Protein AF-A0A9E0KHI3-F1 (afdb_monomer)

pLDDT: mean 77.7, std 16.79, range [37.97, 94.88]

Structure (mmCIF, N/CA/C/O backbone):
data_AF-A0A9E0KHI3-F1
#
_entry.id   AF-A0A9E0KHI3-F1
#
loop_
_atom_site.group_PDB
_atom_site.id
_atom_site.type_symbol
_atom_site.label_atom_id
_atom_site.label_alt_id
_atom_site.label_comp_id
_atom_site.label_asym_id
_atom_site.label_entity_id
_atom_site.label_seq_id
_atom_site.pdbx_PDB_ins_code
_atom_site.Cartn_x
_atom_site.Cartn_y
_atom_site.Cartn_z
_atom_site.occupancy
_atom_site.B_iso_or_equiv
_atom_site.auth_seq_id
_atom_site.auth_comp_id
_atom_site.auth_asym_id
_atom_site.auth_atom_id
_atom_site.pdbx_PDB_model_num
ATOM 1 N N . MET A 1 1 ? -36.371 55.515 11.032 1.00 39.97 1 MET A N 1
ATOM 2 C CA . MET A 1 1 ? -36.340 54.734 9.764 1.00 39.97 1 MET A CA 1
ATOM 3 C C . MET A 1 1 ? -35.135 55.250 8.977 1.00 39.97 1 MET A C 1
ATOM 5 O O . MET A 1 1 ? -35.089 56.453 8.815 1.00 39.97 1 MET A O 1
ATOM 9 N N . LYS A 1 2 ? -34.086 54.536 8.545 1.00 38.47 2 LYS A N 1
ATOM 10 C CA . LYS A 1 2 ? -33.794 53.141 8.140 1.00 38.47 2 LYS A CA 1
ATOM 11 C C . LYS A 1 2 ? -32.283 52.899 8.471 1.00 38.47 2 LYS A C 1
ATOM 13 O O . LYS A 1 2 ? -31.505 53.810 8.241 1.00 38.47 2 LYS A O 1
ATOM 18 N N . LYS A 1 3 ? -31.810 51.859 9.189 1.00 40.34 3 LYS A N 1
ATOM 19 C CA . LYS A 1 3 ? -31.395 50.503 8.719 1.00 40.34 3 LYS A CA 1
ATOM 20 C C . LYS A 1 3 ? -30.870 50.528 7.264 1.00 40.34 3 LYS A C 1
ATOM 22 O O . LYS A 1 3 ? -31.656 50.836 6.384 1.00 40.34 3 LYS A O 1
ATOM 27 N N . LYS A 1 4 ? -29.612 50.233 6.914 1.00 42.28 4 LYS A N 1
ATOM 28 C CA . LYS A 1 4 ? -28.840 48.978 7.064 1.00 42.28 4 LYS A CA 1
ATOM 29 C C . LYS A 1 4 ? -27.468 49.218 6.384 1.00 42.28 4 LYS A C 1
ATOM 31 O O . LYS A 1 4 ? -27.434 49.881 5.358 1.00 42.28 4 LYS A O 1
ATOM 36 N N . MET A 1 5 ? -26.345 48.884 7.018 1.00 38.69 5 MET A N 1
ATOM 37 C CA . MET A 1 5 ? -25.680 47.568 7.004 1.00 38.69 5 MET A CA 1
ATOM 38 C C . MET A 1 5 ? -24.722 47.415 5.810 1.00 38.69 5 MET A C 1
ATOM 40 O O . MET A 1 5 ? -25.133 47.118 4.693 1.00 38.69 5 MET A O 1
ATOM 44 N N . SER A 1 6 ? -23.438 47.613 6.101 1.00 46.66 6 SER A N 1
ATOM 45 C CA . SER A 1 6 ? -22.297 47.210 5.286 1.00 46.66 6 SER A CA 1
ATOM 46 C C . SER A 1 6 ? -22.332 45.699 5.064 1.00 46.66 6 SER A C 1
ATOM 48 O O . SER A 1 6 ? -22.429 44.944 6.031 1.00 46.66 6 SER A O 1
ATOM 50 N N . ILE A 1 7 ? -22.227 45.251 3.815 1.00 50.62 7 ILE A N 1
ATOM 51 C CA . ILE A 1 7 ? -21.891 43.860 3.503 1.00 50.62 7 ILE A CA 1
ATOM 52 C C . ILE A 1 7 ? -20.711 43.896 2.541 1.00 50.62 7 ILE A C 1
ATOM 54 O O . ILE A 1 7 ? -20.849 44.113 1.340 1.00 50.62 7 ILE A O 1
ATOM 58 N N . LEU A 1 8 ? -19.538 43.713 3.138 1.00 44.12 8 LEU A N 1
ATOM 59 C CA . LEU A 1 8 ? -18.313 43.298 2.484 1.00 44.12 8 LEU A CA 1
ATOM 60 C C . LEU A 1 8 ? -18.556 41.868 1.981 1.00 44.12 8 LEU A C 1
ATOM 62 O O . LEU A 1 8 ? -18.500 40.919 2.761 1.00 44.12 8 LEU A O 1
ATOM 66 N N . ILE A 1 9 ? -18.891 41.700 0.702 1.00 48.62 9 ILE A N 1
ATOM 67 C CA . ILE A 1 9 ? -18.899 40.370 0.090 1.00 48.62 9 ILE A CA 1
ATOM 68 C C . ILE A 1 9 ? -17.443 40.048 -0.225 1.00 48.62 9 ILE A C 1
ATOM 70 O O . ILE A 1 9 ? -16.915 40.399 -1.278 1.00 48.62 9 ILE A O 1
ATOM 74 N N . VAL A 1 10 ? -16.786 39.403 0.739 1.00 40.00 10 VAL A N 1
ATOM 75 C CA . VAL A 1 10 ? -15.613 38.573 0.478 1.00 40.00 10 VAL A CA 1
ATOM 76 C C . VAL A 1 10 ? -16.099 37.494 -0.481 1.00 40.00 10 VAL A C 1
ATOM 78 O O . VAL A 1 10 ? -16.744 36.529 -0.077 1.00 40.00 10 VAL A O 1
ATOM 81 N N . SER A 1 11 ? -15.869 37.712 -1.774 1.00 41.69 11 SER A N 1
ATOM 82 C CA . SER A 1 11 ? -15.996 36.669 -2.780 1.00 41.69 11 SER A CA 1
ATOM 83 C C . SER A 1 11 ? -14.948 35.624 -2.432 1.00 41.69 11 SER A C 1
ATOM 85 O O . SER A 1 11 ? -13.775 35.764 -2.775 1.00 41.69 11 SER A O 1
ATOM 87 N N . LEU A 1 12 ? -15.377 34.623 -1.666 1.00 39.28 12 LEU A N 1
ATOM 88 C CA . LEU A 1 12 ? -14.646 33.402 -1.408 1.00 39.28 12 LEU A CA 1
ATOM 89 C C . LEU A 1 12 ? -14.347 32.806 -2.785 1.00 39.28 12 LEU A C 1
ATOM 91 O O . LEU A 1 12 ? -15.226 32.243 -3.435 1.00 39.28 12 LEU A O 1
ATOM 95 N N . MET A 1 13 ? -13.127 33.034 -3.268 1.00 37.97 13 MET A N 1
ATOM 96 C CA . MET A 1 13 ? -12.552 32.302 -4.382 1.00 37.97 13 MET A CA 1
ATOM 97 C C . MET A 1 13 ? -12.633 30.835 -3.981 1.00 37.97 13 MET A C 1
ATOM 99 O O . MET A 1 13 ? -11.821 30.350 -3.197 1.00 37.97 13 MET A O 1
ATOM 103 N N . LEU A 1 14 ? -13.673 30.157 -4.457 1.00 40.25 14 LEU A N 1
ATOM 104 C CA . LEU A 1 14 ? -13.785 28.715 -4.409 1.00 40.25 14 LEU A CA 1
ATOM 105 C C . LEU A 1 14 ? -12.701 28.208 -5.362 1.00 40.25 14 LEU A C 1
ATOM 107 O O . LEU A 1 14 ? -12.945 27.972 -6.548 1.00 40.25 14 LEU A O 1
ATOM 111 N N . THR A 1 15 ? -11.463 28.156 -4.871 1.00 43.56 15 THR A N 1
ATOM 112 C CA . THR A 1 15 ? -10.367 27.483 -5.547 1.00 43.56 15 THR A CA 1
ATOM 113 C C . THR A 1 15 ? -10.807 26.043 -5.696 1.00 43.56 15 THR A C 1
ATOM 115 O O . THR A 1 15 ? -10.757 25.263 -4.747 1.00 43.56 15 THR A O 1
ATOM 118 N N . HIS A 1 16 ? -11.284 25.712 -6.892 1.00 43.56 16 HIS A N 1
ATOM 119 C CA . HIS A 1 16 ? -11.327 24.349 -7.373 1.00 43.56 16 HIS A CA 1
ATOM 120 C C . HIS A 1 16 ? -9.867 23.921 -7.455 1.00 43.56 16 HIS A C 1
ATOM 122 O O . HIS A 1 16 ? -9.209 24.097 -8.479 1.00 43.56 16 HIS A O 1
ATOM 128 N N . VAL A 1 17 ? -9.325 23.454 -6.331 1.00 49.44 17 VAL A N 1
ATOM 129 C CA . VAL A 1 17 ? -8.113 22.654 -6.353 1.00 49.44 17 VAL A CA 1
ATOM 130 C C . VAL A 1 17 ? -8.509 21.458 -7.202 1.00 49.44 17 VAL A C 1
ATOM 132 O O . VAL A 1 17 ? -9.306 20.629 -6.775 1.00 49.44 17 VAL A O 1
ATOM 135 N N . MET A 1 18 ? -8.069 21.455 -8.459 1.00 45.69 18 MET A N 1
ATOM 136 C CA . MET A 1 18 ? -8.098 20.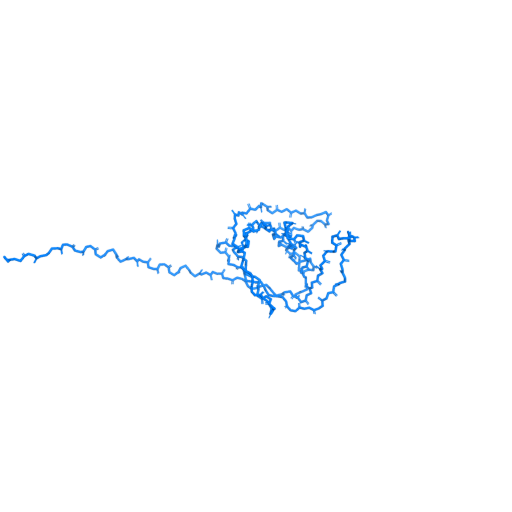271 -9.302 1.00 45.69 18 MET A CA 1
ATOM 137 C C . MET A 1 18 ? -7.371 19.188 -8.505 1.00 45.69 18 MET A C 1
ATOM 139 O O . MET A 1 18 ? -6.145 19.203 -8.420 1.00 45.69 18 MET A O 1
ATOM 143 N N . LEU A 1 19 ? -8.133 18.318 -7.841 1.00 56.16 19 LEU A N 1
ATOM 144 C CA . LEU A 1 19 ? -7.621 17.133 -7.170 1.00 56.16 19 LEU A CA 1
ATOM 145 C C . LEU A 1 19 ? -7.045 16.264 -8.285 1.00 56.16 19 LEU A C 1
ATOM 147 O O . LEU A 1 19 ? -7.776 15.651 -9.061 1.00 56.16 19 LEU A O 1
ATOM 151 N N . ALA A 1 20 ? -5.729 16.316 -8.465 1.00 69.69 20 ALA A N 1
ATOM 152 C CA . ALA A 1 20 ? -5.059 15.485 -9.445 1.00 69.69 20 ALA A CA 1
ATOM 153 C C . ALA A 1 20 ? -5.026 14.063 -8.880 1.00 69.69 20 ALA A C 1
ATOM 155 O O . ALA A 1 20 ? -4.152 13.709 -8.097 1.00 69.69 20 ALA A O 1
ATOM 156 N N . THR A 1 21 ? -6.023 13.260 -9.213 1.00 76.25 21 THR A N 1
ATOM 157 C CA . THR A 1 21 ? -6.146 11.885 -8.736 1.00 76.25 21 THR A CA 1
ATOM 158 C C . THR A 1 21 ? -5.420 10.924 -9.677 1.00 76.25 21 THR A C 1
ATOM 160 O O . THR A 1 21 ? -5.574 10.995 -10.895 1.00 76.25 21 THR A O 1
ATOM 163 N N . VAL A 1 22 ? -4.637 10.003 -9.120 1.00 80.19 22 VAL A N 1
ATOM 164 C CA . VAL A 1 22 ? -3.959 8.927 -9.849 1.00 80.19 22 VAL A CA 1
ATOM 165 C C . VAL A 1 22 ? -4.666 7.612 -9.560 1.00 80.19 22 VAL A C 1
ATOM 167 O O . VAL A 1 22 ? -4.864 7.248 -8.404 1.00 80.19 22 VAL A O 1
ATOM 170 N N . HIS A 1 23 ? -5.028 6.888 -10.613 1.00 84.06 23 HIS A N 1
ATOM 171 C CA . HIS A 1 23 ? -5.630 5.565 -10.502 1.00 84.06 23 HIS A CA 1
ATOM 172 C C . HIS A 1 23 ? -4.572 4.492 -10.754 1.00 84.06 23 HIS A C 1
ATOM 174 O O . HIS A 1 23 ? -3.865 4.530 -11.761 1.00 84.06 23 HIS A O 1
ATOM 180 N N . ILE A 1 24 ? -4.477 3.541 -9.827 1.00 83.62 24 ILE A N 1
ATOM 181 C CA . ILE A 1 24 ? -3.528 2.430 -9.831 1.00 83.62 24 ILE A CA 1
ATOM 182 C C . ILE A 1 24 ? -4.318 1.115 -9.718 1.00 83.62 24 ILE A C 1
ATOM 184 O O . ILE A 1 24 ? -4.924 0.822 -8.700 1.00 83.62 24 ILE A O 1
ATOM 188 N N . HIS A 1 25 ? -4.318 0.323 -10.775 1.00 86.25 25 HIS A N 1
ATOM 189 C CA . HIS A 1 25 ? -5.005 -0.934 -11.012 1.00 86.25 25 HIS A CA 1
ATOM 190 C C . HIS A 1 25 ? -4.033 -2.120 -10.961 1.00 86.25 25 HIS A C 1
ATOM 192 O O . HIS A 1 25 ? -3.301 -2.367 -11.909 1.00 86.25 25 HIS A O 1
ATOM 198 N N . TYR A 1 26 ? -4.065 -2.898 -9.889 1.00 87.94 26 TYR A N 1
ATOM 199 C CA . TYR A 1 26 ? -3.313 -4.145 -9.795 1.00 87.94 26 TYR A CA 1
ATOM 200 C C . TYR A 1 26 ? -4.183 -5.337 -10.195 1.00 87.94 26 TYR A C 1
ATOM 202 O O . TYR A 1 26 ? -5.358 -5.408 -9.833 1.00 87.94 26 TYR A O 1
ATOM 210 N N . LEU A 1 27 ? -3.603 -6.287 -10.920 1.00 89.00 27 LEU A N 1
ATOM 211 C CA . LEU A 1 27 ? -4.284 -7.487 -11.413 1.00 89.00 27 LEU A CA 1
ATOM 212 C C . LEU A 1 27 ? -4.102 -8.696 -10.495 1.00 89.00 27 LEU A C 1
ATOM 214 O O . LEU A 1 27 ? -4.770 -9.715 -10.677 1.00 89.00 27 LEU A O 1
ATOM 218 N N . GLN A 1 28 ? -3.184 -8.606 -9.535 1.00 90.38 28 GLN A N 1
ATOM 219 C CA . GLN A 1 28 ? -2.843 -9.705 -8.648 1.00 90.38 28 GLN A CA 1
ATOM 220 C C . GLN A 1 28 ? -2.694 -9.234 -7.209 1.00 90.38 28 GLN A C 1
ATOM 222 O O . GLN A 1 28 ? -2.264 -8.107 -6.940 1.00 90.38 28 GLN A O 1
ATOM 227 N N . LYS A 1 29 ? -3.002 -10.132 -6.272 1.00 91.62 29 LYS A N 1
ATOM 228 C CA . LYS A 1 29 ? -2.702 -9.942 -4.854 1.00 91.62 29 LYS A CA 1
ATOM 229 C C . LYS A 1 29 ? -2.211 -11.225 -4.192 1.00 91.62 29 LYS A C 1
ATOM 231 O O . LYS A 1 29 ? -2.622 -12.318 -4.573 1.00 91.62 29 LYS A O 1
ATOM 236 N N . SER A 1 30 ? -1.394 -11.078 -3.159 1.00 92.94 30 SER A N 1
ATOM 237 C CA . SER A 1 30 ? -1.026 -12.138 -2.220 1.00 92.94 30 SER A CA 1
ATOM 238 C C . SER A 1 30 ? -1.195 -11.611 -0.796 1.00 92.94 30 SER A C 1
ATOM 240 O O . SER A 1 30 ? -0.878 -10.457 -0.506 1.00 92.94 30 SER A O 1
ATOM 242 N N . VAL A 1 31 ? -1.741 -12.442 0.090 1.00 92.81 31 VAL A N 1
ATOM 243 C CA . VAL A 1 31 ? -1.984 -12.105 1.499 1.00 92.81 31 VAL A CA 1
ATOM 244 C C . VAL A 1 31 ? -0.983 -12.871 2.353 1.00 92.81 31 VAL A C 1
ATOM 246 O O . VAL A 1 31 ? -0.786 -14.068 2.155 1.00 92.81 31 VAL A O 1
ATOM 249 N N . TYR A 1 32 ? -0.348 -12.192 3.303 1.00 94.31 32 TYR A N 1
ATOM 250 C CA . TYR A 1 32 ? 0.529 -12.849 4.263 1.00 94.31 32 TYR A CA 1
ATOM 251 C C . TYR A 1 32 ? -0.303 -13.535 5.349 1.00 94.31 32 TYR A C 1
ATOM 253 O O . TYR A 1 32 ? -1.119 -12.910 6.028 1.00 94.31 32 TYR A O 1
ATOM 261 N N . GLU A 1 33 ? -0.084 -14.831 5.527 1.00 92.00 33 GLU A N 1
ATOM 262 C CA . GLU A 1 33 ? -0.756 -15.648 6.528 1.00 92.00 33 GLU A CA 1
ATOM 263 C C . GLU A 1 33 ? 0.030 -15.598 7.842 1.00 92.00 33 GLU A C 1
ATOM 265 O O . GLU A 1 33 ? 0.889 -16.442 8.097 1.00 92.00 33 GLU A O 1
ATOM 270 N N . THR A 1 34 ? -0.279 -14.631 8.712 1.00 87.06 34 THR A N 1
ATOM 271 C CA . THR A 1 34 ? 0.438 -14.418 9.987 1.00 87.06 34 THR A CA 1
ATOM 272 C C . THR A 1 34 ? 0.529 -15.684 10.847 1.00 87.06 34 THR A C 1
ATOM 274 O O . THR A 1 34 ? 1.574 -15.956 11.430 1.00 87.06 34 THR A O 1
ATOM 277 N N . GLY A 1 35 ? -0.527 -16.507 10.876 1.00 88.50 35 GLY A N 1
ATOM 278 C CA . GLY A 1 35 ? -0.538 -17.769 11.629 1.00 88.50 35 GLY A CA 1
ATOM 279 C C . GLY A 1 35 ? 0.438 -18.832 11.109 1.00 88.50 35 GLY A C 1
ATOM 280 O O . GLY A 1 35 ? 0.836 -19.710 11.867 1.00 88.50 35 GLY A O 1
ATOM 281 N N . ARG A 1 36 ? 0.841 -18.752 9.835 1.00 91.62 36 ARG A N 1
ATOM 282 C CA . ARG A 1 36 ? 1.814 -19.657 9.199 1.00 91.62 36 ARG A CA 1
ATOM 283 C C . ARG A 1 36 ? 3.149 -18.984 8.875 1.00 91.62 36 ARG A C 1
ATOM 285 O O . ARG A 1 36 ? 4.057 -19.648 8.392 1.00 91.62 36 ARG A O 1
ATOM 292 N N . GLN A 1 37 ? 3.258 -17.682 9.129 1.00 91.75 37 GLN A N 1
ATOM 293 C CA . GLN A 1 37 ? 4.417 -16.845 8.822 1.00 91.75 37 GLN A CA 1
ATOM 294 C C . GLN A 1 37 ? 4.892 -16.924 7.359 1.00 91.75 37 GLN A C 1
ATOM 296 O O . GLN A 1 37 ? 6.083 -16.796 7.073 1.00 91.75 37 GLN A O 1
ATOM 301 N N . GLN A 1 38 ? 3.967 -17.088 6.412 1.00 94.88 38 GLN A N 1
ATOM 302 C CA . GLN A 1 38 ? 4.287 -17.229 4.991 1.00 94.88 38 GLN A CA 1
ATOM 303 C C . GLN A 1 38 ? 3.333 -16.425 4.107 1.00 94.88 38 GLN A C 1
ATOM 305 O O . GLN A 1 38 ? 2.214 -16.104 4.504 1.00 94.88 38 GLN A O 1
ATOM 310 N N . TRP A 1 39 ? 3.774 -16.120 2.889 1.00 94.31 39 TRP A N 1
ATOM 311 C CA . TRP A 1 39 ? 2.901 -15.569 1.856 1.00 94.31 39 TRP A CA 1
ATOM 312 C C . TRP A 1 39 ? 1.988 -16.659 1.298 1.00 94.31 39 TRP A C 1
ATOM 314 O O . TRP A 1 39 ? 2.455 -17.759 1.010 1.00 94.31 39 TRP A O 1
ATOM 324 N N . GLY A 1 40 ? 0.704 -16.344 1.138 1.00 94.44 40 GLY A N 1
ATOM 325 C CA . GLY A 1 40 ? -0.221 -17.178 0.379 1.00 94.44 40 GLY A CA 1
ATOM 326 C C . GLY A 1 40 ? 0.017 -17.072 -1.130 1.00 94.44 40 GLY A C 1
ATOM 327 O O . GLY A 1 40 ? 0.724 -16.178 -1.612 1.00 94.44 40 GLY A O 1
ATOM 328 N N . ASP A 1 41 ? -0.615 -17.964 -1.887 1.00 94.88 41 ASP A N 1
ATOM 329 C CA . ASP A 1 41 ? -0.522 -17.970 -3.347 1.00 94.88 41 ASP A CA 1
ATOM 330 C C . ASP A 1 41 ? -1.050 -16.671 -3.965 1.00 94.88 41 ASP A C 1
ATOM 332 O O . ASP A 1 41 ? -2.022 -16.074 -3.488 1.00 94.88 41 ASP A O 1
ATOM 336 N N . TRP A 1 42 ? -0.432 -16.258 -5.071 1.00 92.81 42 TRP A N 1
ATOM 337 C CA . TRP A 1 42 ? -0.911 -15.133 -5.864 1.00 92.81 42 TRP A CA 1
ATOM 338 C C . TRP A 1 42 ? -2.266 -15.449 -6.492 1.00 92.81 42 TRP A C 1
ATOM 340 O O . TRP A 1 42 ? -2.434 -16.451 -7.183 1.00 92.81 42 TRP A O 1
ATOM 350 N N . GLN A 1 43 ? -3.222 -14.553 -6.277 1.00 92.00 43 GLN A N 1
ATOM 351 C CA . GLN A 1 43 ? -4.570 -14.640 -6.822 1.00 92.00 43 GLN A CA 1
ATOM 352 C C . GLN A 1 43 ? -4.767 -13.545 -7.868 1.00 92.00 43 GLN A C 1
ATOM 354 O O . GLN A 1 43 ? -4.438 -12.384 -7.613 1.00 92.00 43 GLN A O 1
ATOM 359 N N . ASN A 1 44 ? -5.334 -13.903 -9.022 1.00 90.00 44 ASN A N 1
ATOM 360 C CA . ASN A 1 44 ? -5.742 -12.933 -10.037 1.00 90.00 44 ASN A CA 1
ATOM 361 C C . ASN A 1 44 ? -7.043 -12.254 -9.589 1.00 90.00 44 ASN A C 1
ATOM 363 O O . ASN A 1 44 ? -8.093 -12.891 -9.510 1.00 90.00 44 ASN A O 1
ATOM 367 N N . GLU A 1 45 ? -6.976 -10.961 -9.297 1.00 85.00 45 GLU A N 1
ATOM 368 C CA . GLU A 1 45 ? -8.111 -10.152 -8.866 1.00 85.00 45 GLU A CA 1
ATOM 369 C C . GLU A 1 45 ? -7.865 -8.698 -9.264 1.00 85.00 45 GLU A C 1
ATOM 371 O O . GLU A 1 45 ? -6.790 -8.152 -9.016 1.00 85.00 45 GLU A O 1
ATOM 376 N N . ALA A 1 46 ? -8.869 -8.058 -9.863 1.00 83.06 46 ALA A N 1
ATOM 377 C CA . ALA A 1 46 ? -8.794 -6.642 -10.182 1.00 83.06 46 ALA A CA 1
ATOM 378 C C . ALA A 1 46 ? -8.916 -5.818 -8.894 1.00 83.06 46 ALA A C 1
ATOM 380 O O . ALA A 1 46 ? -9.956 -5.815 -8.235 1.00 83.06 46 ALA A O 1
ATOM 381 N N . ASN A 1 47 ? -7.849 -5.107 -8.551 1.00 84.62 47 ASN A N 1
ATOM 382 C CA . ASN A 1 47 ? -7.786 -4.184 -7.429 1.00 84.62 47 ASN A CA 1
ATOM 383 C C . ASN A 1 47 ? -7.496 -2.796 -7.982 1.00 84.62 47 ASN A C 1
ATOM 385 O O . ASN A 1 47 ? -6.605 -2.644 -8.810 1.00 84.62 47 ASN A O 1
ATOM 389 N N . ALA A 1 48 ? -8.224 -1.783 -7.530 1.00 83.81 48 ALA A N 1
ATOM 390 C CA . ALA A 1 48 ? -7.991 -0.410 -7.945 1.00 83.81 48 ALA A CA 1
ATOM 391 C C . ALA A 1 48 ? -7.775 0.466 -6.715 1.00 83.81 48 ALA A C 1
ATOM 393 O O . ALA A 1 48 ? -8.487 0.353 -5.724 1.00 83.81 48 ALA A O 1
ATOM 394 N N . PHE A 1 49 ? -6.788 1.342 -6.798 1.00 85.38 49 PHE A N 1
ATOM 395 C CA . PHE A 1 49 ? -6.441 2.324 -5.793 1.00 85.38 49 PHE A CA 1
ATOM 396 C C . PHE A 1 49 ? -6.519 3.697 -6.429 1.00 85.38 49 PHE A C 1
ATOM 398 O O . PHE A 1 49 ? -5.944 3.946 -7.487 1.00 85.38 49 PHE A O 1
ATOM 405 N N . CYS A 1 50 ? -7.235 4.587 -5.772 1.00 84.62 50 CYS A N 1
ATOM 406 C CA . CYS A 1 50 ? -7.293 5.991 -6.113 1.00 84.62 50 CYS A CA 1
ATOM 407 C C . CYS A 1 50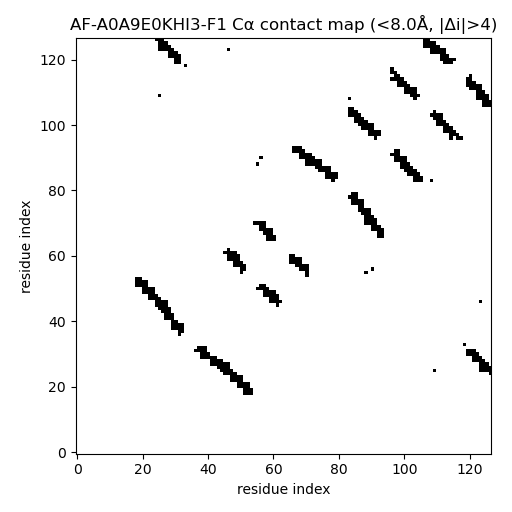 ? -6.388 6.731 -5.127 1.00 84.62 50 CYS A C 1
ATOM 409 O O . CYS A 1 50 ? -6.587 6.643 -3.917 1.00 84.62 50 CYS A O 1
ATOM 411 N N . ILE A 1 51 ? -5.355 7.391 -5.645 1.00 80.00 51 ILE A N 1
ATOM 412 C CA . ILE A 1 51 ? -4.396 8.165 -4.862 1.00 80.00 51 ILE A CA 1
ATOM 413 C C . ILE A 1 51 ? -4.563 9.628 -5.232 1.00 80.00 51 ILE A C 1
ATOM 415 O O . ILE A 1 51 ? -4.276 10.037 -6.356 1.00 80.00 51 ILE A O 1
ATOM 419 N N . ASP A 1 52 ? -5.011 10.434 -4.282 1.00 78.69 52 ASP A N 1
ATOM 420 C CA . ASP A 1 52 ? -5.068 11.875 -4.472 1.00 78.69 52 ASP A CA 1
ATOM 421 C C . ASP A 1 52 ? -3.643 12.443 -4.489 1.00 78.69 52 ASP A C 1
ATOM 423 O O . ASP A 1 52 ? -2.958 12.373 -3.487 1.00 78.69 52 ASP A O 1
ATOM 427 N N . SER A 1 53 ? -3.134 12.998 -5.587 1.00 67.69 53 SER A N 1
ATOM 428 C CA . SER A 1 53 ? -1.714 13.402 -5.644 1.00 67.69 53 SER A CA 1
ATOM 429 C C . SER A 1 53 ? -1.365 14.603 -4.758 1.00 67.69 53 SER A C 1
ATOM 431 O O . SER A 1 53 ? -0.190 14.831 -4.476 1.00 67.69 53 SER A O 1
ATOM 433 N N . THR A 1 54 ? -2.366 15.370 -4.314 1.00 67.69 54 THR A N 1
ATOM 434 C CA . THR A 1 54 ? -2.163 16.575 -3.498 1.00 67.69 54 THR A CA 1
ATOM 435 C C . THR A 1 54 ? -2.057 16.221 -2.018 1.00 67.69 54 THR A C 1
ATOM 437 O O . THR A 1 54 ? -1.150 16.664 -1.318 1.00 67.69 54 THR A O 1
ATOM 440 N N . THR A 1 55 ? -2.966 15.380 -1.542 1.00 66.75 55 THR A N 1
ATOM 441 C CA . THR A 1 55 ? -3.051 14.927 -0.154 1.00 66.75 55 THR A CA 1
ATOM 442 C C . THR A 1 55 ? -2.379 13.577 0.058 1.00 66.75 55 THR A C 1
ATOM 444 O O . THR A 1 55 ? -2.017 13.266 1.183 1.00 66.75 55 THR A O 1
ATOM 447 N N . LEU A 1 56 ? -2.154 12.793 -0.997 1.00 66.62 56 LEU A N 1
ATOM 448 C CA . LEU A 1 56 ? -1.741 11.378 -0.996 1.00 66.62 56 LEU A CA 1
ATOM 449 C C . LEU A 1 56 ? -2.662 10.483 -0.162 1.00 66.62 56 LEU A C 1
ATOM 451 O O . LEU A 1 56 ? -2.234 9.454 0.354 1.00 66.62 56 LEU A O 1
ATOM 455 N N . SER A 1 57 ? -3.934 10.872 -0.043 1.00 72.81 57 SER A N 1
ATOM 456 C CA . SER A 1 57 ? -4.987 10.005 0.489 1.00 72.81 57 SER A CA 1
ATOM 457 C C . SER A 1 57 ? -5.206 8.835 -0.464 1.00 72.81 57 SER A C 1
ATOM 459 O O . SER A 1 57 ? -5.150 9.018 -1.682 1.00 72.81 57 SER A O 1
ATOM 461 N N . ILE A 1 58 ? -5.451 7.645 0.085 1.00 78.06 58 ILE A N 1
ATOM 462 C CA . ILE A 1 58 ? -5.589 6.415 -0.696 1.00 78.06 58 ILE A CA 1
ATOM 463 C C . ILE A 1 58 ? -6.979 5.841 -0.458 1.00 78.06 58 ILE A C 1
ATOM 465 O O . ILE A 1 58 ? -7.369 5.567 0.676 1.00 78.06 58 ILE A O 1
ATOM 469 N N . VAL A 1 59 ? -7.717 5.618 -1.535 1.00 79.25 59 VAL A N 1
ATOM 470 C CA . VAL A 1 59 ? -8.984 4.891 -1.513 1.00 79.25 59 VAL A CA 1
ATOM 471 C C . VAL A 1 59 ? -8.765 3.551 -2.192 1.00 79.25 59 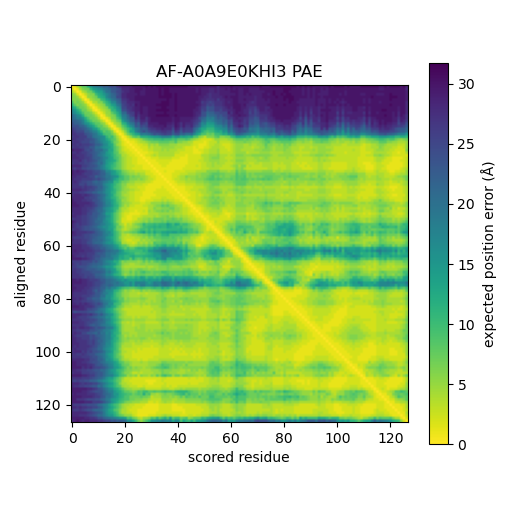VAL A C 1
ATOM 473 O O . VAL A 1 59 ? -8.353 3.498 -3.352 1.00 79.25 59 VAL A O 1
ATOM 476 N N . ASN A 1 60 ? -9.031 2.464 -1.472 1.00 78.75 60 ASN A N 1
ATOM 477 C CA . ASN A 1 60 ? -9.114 1.143 -2.078 1.00 78.75 60 ASN A CA 1
ATOM 478 C C . ASN A 1 60 ? -10.514 0.979 -2.680 1.00 78.75 60 ASN A C 1
ATOM 480 O O . ASN A 1 60 ? -11.499 0.887 -1.952 1.00 78.75 60 ASN A O 1
ATOM 484 N N . LEU A 1 61 ? -10.576 0.936 -4.008 1.00 69.38 61 LEU A N 1
ATOM 485 C CA . LEU A 1 61 ? -11.784 0.783 -4.817 1.00 69.38 61 LEU A CA 1
ATOM 486 C C . LEU A 1 61 ? -12.102 -0.697 -5.105 1.00 69.38 61 LEU A C 1
ATOM 488 O O . LEU A 1 61 ? -12.712 -1.016 -6.127 1.00 69.38 61 LEU A O 1
ATOM 492 N N . SER A 1 62 ? -11.643 -1.627 -4.257 1.00 66.69 62 SER A N 1
ATOM 493 C CA . SER A 1 62 ? -11.961 -3.050 -4.399 1.00 66.69 62 SER A CA 1
ATOM 494 C C . SER A 1 62 ? -13.474 -3.261 -4.508 1.00 66.69 62 SER A C 1
ATOM 496 O O . SER A 1 62 ? -14.259 -2.712 -3.737 1.00 66.69 62 SER A O 1
ATOM 498 N N . THR A 1 63 ? -13.887 -4.120 -5.441 1.00 50.72 63 THR A N 1
ATOM 499 C CA . THR A 1 63 ? -15.298 -4.389 -5.777 1.00 50.72 63 THR A CA 1
ATOM 500 C C . THR A 1 63 ? -16.121 -4.984 -4.632 1.00 50.72 63 THR A C 1
ATOM 502 O O . THR A 1 63 ? -17.342 -5.068 -4.737 1.00 50.72 63 THR A O 1
ATOM 505 N N . LYS A 1 64 ? -15.470 -5.418 -3.546 1.00 60.66 64 LYS A N 1
ATOM 506 C CA . LYS A 1 64 ? -16.112 -6.063 -2.391 1.00 60.66 64 LYS A CA 1
ATOM 507 C C . LYS A 1 64 ? -16.378 -5.107 -1.229 1.00 60.66 64 LYS A C 1
ATOM 509 O O . LYS A 1 64 ? -17.269 -5.380 -0.431 1.00 60.66 64 LYS A O 1
ATOM 514 N N . SER A 1 65 ? -15.624 -4.016 -1.128 1.00 59.97 65 SER A N 1
ATOM 515 C CA . SER A 1 65 ? -15.814 -2.976 -0.116 1.00 59.97 65 SER A CA 1
ATOM 516 C C . SER A 1 65 ? -14.894 -1.802 -0.419 1.00 59.97 65 SER A C 1
ATOM 518 O O . SER A 1 65 ? -13.680 -1.990 -0.531 1.00 59.97 65 SER A O 1
ATOM 520 N N . GLU A 1 66 ? -15.454 -0.599 -0.476 1.00 67.06 66 GLU A N 1
ATOM 521 C CA . GLU A 1 66 ? -14.652 0.618 -0.472 1.00 67.06 66 GLU A CA 1
ATOM 522 C C . GLU A 1 66 ? -14.049 0.803 0.924 1.00 67.06 66 GLU A C 1
ATOM 524 O O . GLU A 1 66 ? -14.706 0.588 1.944 1.00 67.06 66 GLU A O 1
ATOM 529 N N . THR A 1 67 ? -12.764 1.132 0.993 1.00 76.44 67 THR A N 1
ATOM 530 C CA . THR A 1 67 ? -12.133 1.525 2.256 1.00 76.44 67 THR A CA 1
ATOM 531 C C . THR A 1 67 ? -11.288 2.756 2.015 1.00 76.44 67 THR A C 1
ATOM 533 O O . THR A 1 67 ? -10.384 2.754 1.173 1.00 76.44 67 THR A O 1
ATOM 536 N N . VAL A 1 68 ? -11.596 3.804 2.772 1.00 79.38 68 VAL A N 1
ATOM 537 C CA . VAL A 1 68 ? -10.887 5.077 2.728 1.00 79.38 68 VAL A CA 1
ATOM 538 C C . VAL A 1 68 ? -9.763 5.060 3.757 1.00 79.38 68 VAL A C 1
ATOM 540 O O . VAL A 1 68 ? -9.971 4.726 4.925 1.00 79.38 68 VAL A O 1
ATOM 543 N N . TYR A 1 69 ? -8.567 5.442 3.318 1.00 83.12 69 TYR A N 1
ATOM 544 C CA . TYR A 1 69 ? -7.405 5.631 4.173 1.00 83.12 69 TYR A CA 1
ATOM 545 C C . TYR A 1 69 ? -6.973 7.094 4.112 1.00 83.12 69 TYR A C 1
ATOM 547 O O . TYR A 1 69 ? -6.509 7.593 3.083 1.00 83.12 69 TYR A O 1
ATOM 555 N N . VAL A 1 70 ? -7.126 7.786 5.238 1.00 80.62 70 VAL A N 1
ATOM 556 C CA . VAL A 1 70 ? -6.770 9.198 5.375 1.00 80.62 70 VAL A CA 1
ATOM 557 C C . VAL A 1 70 ? -5.317 9.295 5.802 1.00 80.62 70 VAL A C 1
ATOM 559 O O . VAL A 1 70 ? -4.935 8.780 6.857 1.00 80.62 70 VAL A O 1
ATOM 562 N N . ARG A 1 71 ? -4.500 9.958 4.985 1.00 80.50 71 ARG A N 1
ATOM 563 C CA . ARG A 1 71 ? -3.074 10.134 5.257 1.00 80.50 71 ARG A CA 1
ATOM 564 C C . ARG A 1 71 ? -2.846 10.858 6.584 1.00 80.50 71 ARG A C 1
ATOM 566 O O . ARG A 1 71 ? -3.445 11.897 6.839 1.00 80.50 71 ARG A O 1
ATOM 573 N N . GLN A 1 72 ? -1.924 10.326 7.379 1.00 80.25 72 GLN A N 1
ATOM 574 C CA . GLN A 1 72 ? -1.469 10.911 8.642 1.00 80.25 72 GLN A CA 1
ATOM 575 C C . GLN A 1 72 ? -0.056 11.510 8.526 1.00 80.25 72 GLN A C 1
ATOM 577 O O . GLN A 1 72 ? 0.287 12.423 9.271 1.00 80.25 72 GLN A O 1
ATOM 582 N N . GLY A 1 73 ? 0.758 11.044 7.569 1.00 70.56 73 GLY A N 1
ATOM 583 C CA . GLY A 1 73 ? 2.099 11.578 7.309 1.00 70.56 73 GLY A CA 1
ATOM 584 C C . GLY A 1 73 ? 2.776 10.967 6.075 1.00 70.56 73 GLY A C 1
ATOM 585 O O . GLY A 1 73 ? 2.324 9.956 5.538 1.00 70.56 73 GLY A O 1
ATOM 586 N N . GLU A 1 74 ? 3.851 11.598 5.586 1.00 68.81 74 GLU A N 1
ATOM 587 C CA . GLU A 1 74 ? 4.822 10.940 4.692 1.00 68.81 74 GLU A CA 1
ATO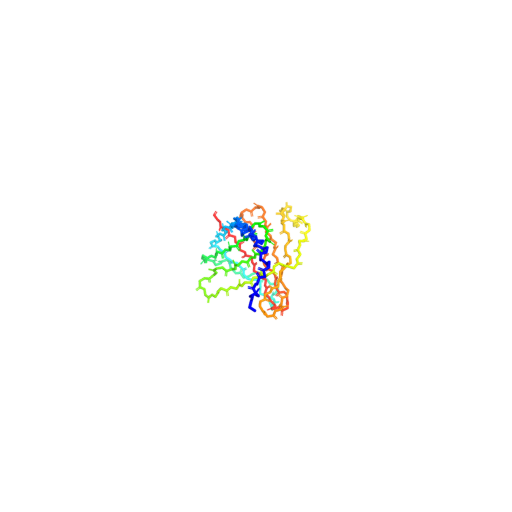M 588 C C . GLU A 1 74 ? 5.970 10.385 5.516 1.00 68.81 74 GLU A C 1
ATOM 590 O O . GLU A 1 74 ? 6.528 11.104 6.345 1.00 68.81 74 GLU A O 1
ATOM 595 N N . ALA A 1 75 ? 6.386 9.161 5.215 1.00 66.94 75 ALA A N 1
ATOM 596 C CA . ALA A 1 75 ? 7.727 8.723 5.539 1.00 66.94 75 ALA A CA 1
ATOM 597 C C . ALA A 1 75 ? 8.569 8.734 4.257 1.00 66.94 75 ALA A C 1
ATOM 599 O O . ALA A 1 75 ? 8.117 8.363 3.172 1.00 66.94 75 ALA A O 1
ATOM 600 N N . ILE A 1 76 ? 9.803 9.211 4.399 1.00 74.69 76 ILE A N 1
ATOM 601 C CA . ILE A 1 76 ? 10.770 9.396 3.314 1.00 74.69 76 ILE A CA 1
ATOM 602 C C . ILE A 1 76 ? 10.928 8.089 2.520 1.00 74.69 76 ILE A C 1
ATOM 604 O O . ILE A 1 76 ? 10.883 6.995 3.085 1.00 74.69 76 ILE A O 1
ATOM 608 N N . GLY A 1 77 ? 11.108 8.201 1.201 1.00 84.81 77 GLY A N 1
ATOM 609 C CA . GLY A 1 77 ? 11.321 7.038 0.343 1.00 84.81 77 GLY A CA 1
ATOM 610 C C . GLY A 1 77 ? 12.554 6.222 0.742 1.00 84.81 77 GLY A C 1
ATOM 611 O O . GLY A 1 77 ? 13.552 6.765 1.213 1.00 84.81 77 GLY A O 1
ATOM 612 N N . GLY A 1 78 ? 12.482 4.912 0.534 1.00 90.69 78 GLY A N 1
ATOM 613 C CA . GLY A 1 78 ? 13.512 3.958 0.932 1.00 90.69 78 GLY A CA 1
ATOM 614 C C . GLY A 1 78 ? 13.685 2.846 -0.092 1.00 90.69 78 GLY A C 1
ATOM 615 O O . GLY A 1 78 ? 13.065 2.861 -1.153 1.00 90.69 78 GLY A O 1
ATOM 616 N N . TYR A 1 79 ? 14.532 1.876 0.234 1.00 91.88 79 TYR A N 1
ATOM 617 C CA . TYR A 1 79 ? 14.768 0.688 -0.582 1.00 91.88 79 TYR A CA 1
ATOM 618 C C . TYR A 1 79 ? 14.480 -0.554 0.253 1.00 91.88 79 TYR A C 1
ATOM 620 O O . TYR A 1 79 ? 14.827 -0.599 1.433 1.00 91.88 79 TYR A O 1
ATOM 628 N N . ASN A 1 80 ? 13.833 -1.561 -0.337 1.00 90.00 80 ASN A N 1
ATOM 629 C CA . ASN A 1 80 ? 13.726 -2.867 0.313 1.00 90.00 80 ASN A CA 1
ATOM 630 C C . ASN A 1 80 ? 15.044 -3.654 0.196 1.00 90.00 80 ASN A C 1
ATOM 632 O O . ASN A 1 80 ? 15.957 -3.260 -0.526 1.00 90.00 80 ASN A O 1
ATOM 636 N N . GLU A 1 81 ? 15.122 -4.807 0.863 1.00 88.69 81 GLU A N 1
ATOM 637 C CA . GLU A 1 81 ? 16.306 -5.689 0.861 1.00 88.69 81 GLU A CA 1
ATOM 638 C C . GLU A 1 81 ? 16.729 -6.155 -0.541 1.00 88.69 81 GLU A C 1
ATOM 640 O O . GLU A 1 81 ? 17.878 -6.522 -0.764 1.00 88.69 81 GLU A O 1
ATOM 645 N N . ARG A 1 82 ? 15.803 -6.121 -1.504 1.00 89.88 82 ARG A N 1
ATOM 646 C CA . ARG A 1 82 ? 16.035 -6.480 -2.908 1.00 89.88 82 ARG A CA 1
ATOM 647 C C . ARG A 1 82 ? 16.420 -5.275 -3.779 1.00 89.88 82 ARG A C 1
ATOM 649 O O . ARG A 1 82 ? 16.498 -5.416 -4.992 1.00 89.88 82 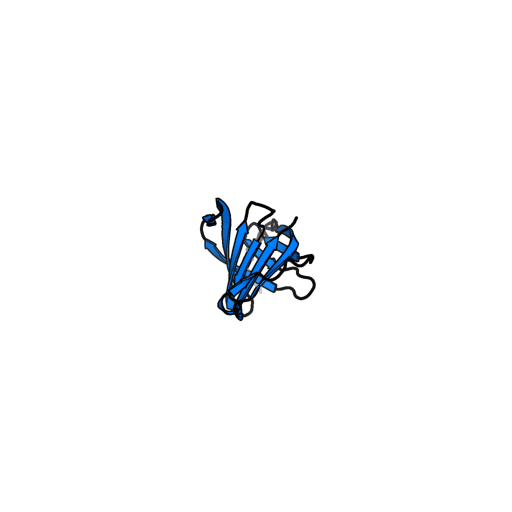ARG A O 1
ATOM 656 N N . GLY A 1 83 ? 16.614 -4.094 -3.189 1.00 91.38 83 GLY A N 1
ATOM 657 C CA . GLY A 1 83 ? 16.993 -2.867 -3.895 1.00 91.38 83 GLY A CA 1
ATOM 658 C C . GLY A 1 83 ? 15.842 -2.144 -4.601 1.00 91.38 83 GLY A C 1
ATOM 659 O O . GLY A 1 83 ? 16.090 -1.224 -5.376 1.00 91.38 83 GLY A O 1
ATOM 660 N N . ASN A 1 84 ? 14.583 -2.509 -4.344 1.00 92.00 84 ASN A N 1
ATOM 661 C CA . ASN A 1 84 ? 13.435 -1.831 -4.950 1.00 92.00 84 ASN A CA 1
ATOM 662 C C . ASN A 1 84 ? 13.082 -0.582 -4.152 1.00 92.00 84 ASN A C 1
ATOM 664 O O . ASN A 1 84 ? 12.777 -0.672 -2.958 1.00 92.00 84 ASN A O 1
ATOM 668 N N . TYR A 1 85 ? 13.086 0.563 -4.830 1.00 91.50 85 TYR A N 1
ATOM 669 C CA . TYR A 1 85 ? 12.678 1.830 -4.242 1.00 91.50 85 TYR A CA 1
ATOM 670 C C . TYR A 1 85 ? 11.169 1.863 -3.972 1.00 91.50 85 TYR A C 1
ATOM 672 O O . TYR A 1 85 ? 10.373 1.463 -4.829 1.00 91.50 85 TYR A O 1
ATOM 680 N N . TYR A 1 86 ? 10.785 2.399 -2.815 1.00 90.62 86 TYR A N 1
ATOM 681 C CA . TYR A 1 86 ? 9.400 2.671 -2.445 1.00 90.62 86 TYR A CA 1
ATOM 682 C C . TYR A 1 86 ? 9.232 4.056 -1.822 1.00 90.62 86 TYR A C 1
ATOM 684 O O . TYR A 1 86 ? 10.150 4.599 -1.206 1.00 90.62 86 TYR A O 1
ATOM 692 N N . ARG A 1 87 ? 8.014 4.592 -1.914 1.00 88.56 87 ARG A N 1
ATOM 693 C CA . ARG A 1 87 ? 7.529 5.686 -1.059 1.00 88.56 87 ARG A CA 1
ATOM 694 C C . ARG A 1 87 ? 6.619 5.122 0.025 1.00 88.56 87 ARG A C 1
ATOM 696 O O . ARG A 1 87 ? 5.813 4.242 -0.272 1.00 88.56 87 ARG A O 1
ATOM 703 N N . LEU A 1 88 ? 6.769 5.601 1.260 1.00 89.25 88 LEU A N 1
ATOM 704 C CA . LEU A 1 88 ? 6.006 5.120 2.411 1.00 89.25 88 LEU A CA 1
ATOM 705 C C . LEU A 1 88 ? 4.998 6.170 2.880 1.00 89.25 88 LEU A C 1
ATOM 707 O O . LEU A 1 88 ? 5.354 7.305 3.191 1.00 89.25 88 LEU A O 1
ATOM 711 N N . PHE A 1 89 ? 3.741 5.759 2.995 1.00 86.19 89 PHE A N 1
ATOM 712 C CA . PHE A 1 89 ? 2.666 6.590 3.524 1.00 86.19 89 PHE A CA 1
ATOM 713 C C . PHE A 1 89 ? 2.068 5.942 4.766 1.00 86.19 89 PHE A C 1
ATOM 715 O O . PHE A 1 89 ? 1.679 4.773 4.727 1.00 86.19 89 PHE A O 1
ATOM 722 N N . GLU A 1 90 ? 1.980 6.708 5.853 1.00 88.44 90 GLU A N 1
ATOM 723 C CA . GLU A 1 90 ? 1.156 6.346 7.005 1.00 88.44 90 GLU A CA 1
ATOM 724 C C . GLU A 1 90 ? -0.245 6.911 6.782 1.00 88.44 90 GLU A C 1
ATOM 726 O O . GLU A 1 90 ? -0.418 8.101 6.498 1.00 88.44 90 GLU A O 1
ATOM 731 N N . ALA A 1 91 ? -1.249 6.055 6.910 1.00 87.31 91 ALA A N 1
ATOM 732 C CA . ALA A 1 91 ? -2.645 6.426 6.798 1.00 87.31 91 ALA A CA 1
ATOM 733 C C . ALA A 1 91 ? -3.472 5.735 7.880 1.00 87.31 91 ALA A C 1
ATOM 735 O O . ALA A 1 91 ? -3.061 4.740 8.471 1.00 87.31 91 ALA A O 1
ATOM 736 N N . GLN A 1 92 ? -4.654 6.272 8.136 1.00 88.25 92 GLN A N 1
ATOM 737 C CA . GLN A 1 92 ? -5.591 5.755 9.116 1.00 88.25 92 GLN A CA 1
ATOM 738 C C . GLN A 1 92 ? -6.900 5.406 8.417 1.00 88.25 92 GLN A C 1
ATOM 740 O O . GLN A 1 92 ? -7.384 6.182 7.591 1.00 88.25 92 GLN A O 1
ATOM 745 N N . ASN A 1 93 ? -7.458 4.237 8.718 1.00 85.94 93 ASN A N 1
ATOM 746 C CA . ASN A 1 93 ? -8.784 3.871 8.225 1.00 85.94 93 ASN A CA 1
ATOM 747 C C . ASN A 1 93 ? -9.898 4.459 9.112 1.00 85.94 93 ASN A C 1
ATOM 749 O O . ASN A 1 93 ? -9.645 5.026 10.174 1.00 85.94 93 ASN A O 1
ATOM 753 N N . GLU A 1 94 ? -11.152 4.267 8.707 1.00 83.06 94 GLU A N 1
ATOM 754 C CA . GLU A 1 94 ? -12.336 4.766 9.427 1.00 83.06 94 GLU A CA 1
ATOM 755 C C . GLU A 1 94 ? -12.479 4.234 10.863 1.00 83.06 94 GLU A C 1
ATOM 757 O O . GLU A 1 94 ? -13.138 4.851 11.696 1.00 83.06 94 GLU A O 1
ATOM 762 N N . LYS A 1 95 ? -11.847 3.098 11.178 1.00 86.81 95 LYS A N 1
ATOM 763 C CA . LYS A 1 95 ? -11.836 2.505 12.524 1.00 86.81 95 LYS A CA 1
ATOM 764 C C . LYS A 1 95 ? -10.720 3.066 13.407 1.00 86.81 95 LYS A C 1
ATOM 766 O O . LYS A 1 95 ? -10.537 2.595 14.524 1.00 86.81 95 LYS A O 1
ATOM 771 N N . GLY A 1 96 ? -9.955 4.034 12.908 1.00 86.38 96 GLY A N 1
ATOM 772 C CA . GLY A 1 96 ? -8.812 4.600 13.608 1.00 86.38 96 GLY A CA 1
ATOM 773 C C . GLY A 1 96 ? -7.543 3.747 13.525 1.00 86.38 96 GLY A C 1
ATOM 774 O O . GLY A 1 96 ? -6.553 4.093 14.166 1.0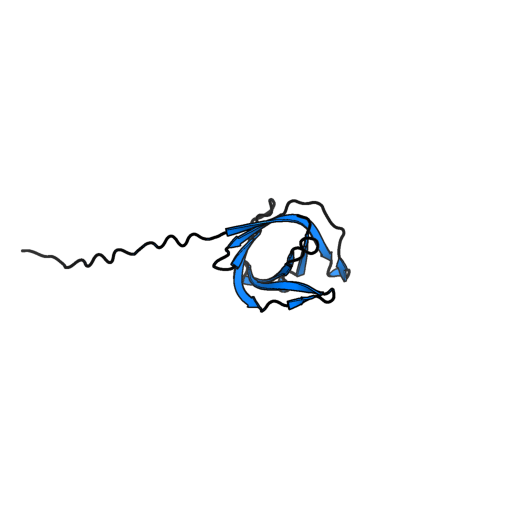0 86.38 96 GLY A O 1
ATOM 775 N N . GLN A 1 97 ? -7.538 2.669 12.739 1.00 88.75 97 GLN A N 1
ATOM 776 C CA . GLN A 1 97 ? -6.394 1.763 12.657 1.00 88.75 97 GLN A CA 1
ATOM 777 C C . GLN A 1 97 ? -5.324 2.347 11.747 1.00 88.75 97 GLN A C 1
ATOM 779 O O . GLN A 1 97 ? -5.620 2.797 10.634 1.00 88.75 97 GLN A O 1
ATOM 784 N N . LYS A 1 98 ? -4.078 2.306 12.213 1.00 89.56 98 LYS A N 1
ATOM 785 C CA . LYS A 1 98 ? -2.928 2.763 11.437 1.00 89.56 98 LYS A CA 1
ATOM 786 C C . LYS A 1 98 ? -2.500 1.707 10.431 1.00 89.56 98 LYS A C 1
ATOM 788 O O . LYS A 1 98 ? -2.234 0.558 10.785 1.00 89.56 98 LYS A O 1
ATOM 793 N N . CYS A 1 99 ? -2.378 2.126 9.181 1.00 89.88 99 CYS A N 1
ATOM 794 C CA . CYS A 1 99 ? -1.893 1.299 8.098 1.00 89.88 99 CYS A CA 1
ATOM 795 C C . CYS A 1 99 ? -0.770 2.014 7.324 1.00 89.88 99 CYS A C 1
ATOM 797 O O . CYS A 1 99 ? -0.722 3.239 7.221 1.00 89.88 99 CYS A O 1
ATOM 799 N N . LEU A 1 100 ? 0.131 1.224 6.756 1.00 91.00 100 LEU A N 1
ATOM 800 C CA . LEU A 1 100 ? 1.294 1.645 5.995 1.00 91.00 100 LEU A CA 1
ATOM 801 C C . LEU A 1 100 ? 1.155 1.198 4.540 1.00 91.00 100 LEU A C 1
ATOM 803 O O . LEU A 1 100 ? 0.853 0.035 4.261 1.00 91.00 100 LEU A O 1
ATOM 807 N N . PHE A 1 101 ? 1.432 2.117 3.622 1.00 90.19 101 PHE A N 1
ATOM 808 C CA . PHE A 1 101 ? 1.438 1.877 2.183 1.00 90.19 101 PHE A CA 1
ATOM 809 C C . PHE A 1 101 ? 2.849 2.077 1.647 1.00 90.19 101 PHE A C 1
ATOM 811 O O . PHE A 1 101 ? 3.369 3.190 1.670 1.00 90.19 101 PHE A O 1
ATOM 818 N N . PHE A 1 102 ? 3.457 1.007 1.146 1.00 91.88 102 PHE A N 1
ATOM 819 C CA . PHE A 1 102 ? 4.760 1.031 0.492 1.00 91.88 102 PHE A CA 1
ATOM 820 C C . PHE A 1 102 ? 4.526 0.942 -1.014 1.00 91.88 102 PHE A C 1
ATOM 822 O O . PHE A 1 102 ? 4.323 -0.143 -1.566 1.00 91.88 102 PHE A O 1
ATOM 829 N N . LEU A 1 103 ? 4.506 2.097 -1.671 1.00 89.25 103 LEU A N 1
ATOM 830 C CA . LEU A 1 103 ? 4.291 2.200 -3.108 1.00 89.25 103 LEU A CA 1
ATOM 831 C C . LEU A 1 103 ? 5.635 2.064 -3.824 1.00 89.25 103 LEU A C 1
ATOM 833 O O . LEU A 1 103 ? 6.457 2.982 -3.774 1.00 89.25 103 LEU A O 1
ATOM 837 N N . TYR A 1 104 ? 5.869 0.920 -4.462 1.00 90.06 104 TYR A N 1
ATOM 838 C CA . TYR A 1 104 ? 7.103 0.647 -5.190 1.00 90.06 104 TYR A CA 1
ATOM 839 C C . TYR A 1 104 ? 7.062 1.254 -6.592 1.00 90.06 104 TYR A C 1
ATOM 841 O O . TYR A 1 104 ? 6.036 1.226 -7.270 1.00 90.06 104 TYR A O 1
ATOM 849 N N . SER A 1 105 ? 8.207 1.766 -7.051 1.00 82.25 105 SER A N 1
ATOM 850 C CA . SER A 1 105 ? 8.351 2.224 -8.442 1.00 82.25 105 SER A CA 1
ATOM 851 C C . SER A 1 105 ? 8.383 1.062 -9.440 1.00 82.25 105 SER A C 1
ATOM 853 O O . SER A 1 105 ? 8.019 1.241 -10.602 1.00 82.25 105 SER A O 1
ATOM 855 N N . ASP A 1 106 ? 8.829 -0.122 -9.002 1.00 83.56 106 ASP A N 1
ATOM 856 C CA . ASP A 1 106 ? 8.799 -1.341 -9.811 1.00 83.56 106 ASP A CA 1
ATOM 857 C C . ASP A 1 106 ? 7.377 -1.916 -9.845 1.00 83.56 106 ASP A C 1
ATOM 859 O O . ASP A 1 106 ? 6.807 -2.287 -8.817 1.00 83.56 106 ASP A O 1
ATOM 863 N N . ARG A 1 107 ? 6.825 -2.028 -11.055 1.00 73.00 107 ARG A N 1
ATOM 864 C CA . ARG A 1 107 ? 5.471 -2.531 -11.320 1.00 73.00 107 ARG A CA 1
ATOM 865 C C . ARG A 1 107 ? 5.302 -4.016 -10.996 1.00 73.00 107 ARG A C 1
ATOM 867 O O . ARG A 1 107 ? 4.189 -4.440 -10.696 1.00 73.00 107 ARG A O 1
ATOM 874 N N . ASN A 1 108 ? 6.385 -4.791 -11.017 1.00 80.50 108 ASN A N 1
ATOM 875 C CA . ASN A 1 108 ? 6.364 -6.205 -10.643 1.00 80.50 108 ASN A CA 1
ATOM 876 C C . ASN A 1 108 ? 6.271 -6.393 -9.125 1.00 80.50 108 ASN A C 1
ATOM 878 O O . ASN A 1 108 ? 5.815 -7.436 -8.664 1.00 80.50 108 ASN A O 1
ATOM 882 N N . VAL A 1 109 ? 6.693 -5.388 -8.350 1.00 83.81 109 VAL A N 1
ATOM 883 C CA . VAL A 1 109 ? 6.531 -5.372 -6.893 1.00 83.81 109 VAL A CA 1
ATOM 884 C C . VAL A 1 109 ? 5.206 -4.705 -6.527 1.00 83.81 109 VAL A C 1
ATOM 886 O O . VAL A 1 109 ? 4.438 -5.275 -5.765 1.00 83.81 109 VAL A O 1
ATOM 889 N N . GLY A 1 110 ? 4.896 -3.541 -7.104 1.00 90.12 110 GLY A N 1
ATOM 890 C CA . GLY A 1 110 ? 3.602 -2.872 -6.966 1.00 90.12 110 GLY A CA 1
ATOM 891 C C . GLY A 1 110 ? 3.407 -2.158 -5.624 1.00 90.12 110 GLY A C 1
ATOM 892 O O . GLY A 1 110 ? 4.088 -1.176 -5.339 1.00 90.12 110 GLY A O 1
ATOM 893 N N . LEU A 1 111 ? 2.448 -2.603 -4.811 1.00 91.25 111 LEU A N 1
ATOM 894 C CA . LEU A 1 111 ? 2.072 -1.977 -3.538 1.00 91.25 111 LEU A CA 1
ATOM 895 C C . LEU A 1 111 ? 2.070 -3.004 -2.406 1.00 91.25 111 LEU A C 1
ATOM 897 O O . LEU A 1 111 ? 1.303 -3.963 -2.447 1.00 91.25 111 LEU A O 1
ATOM 901 N N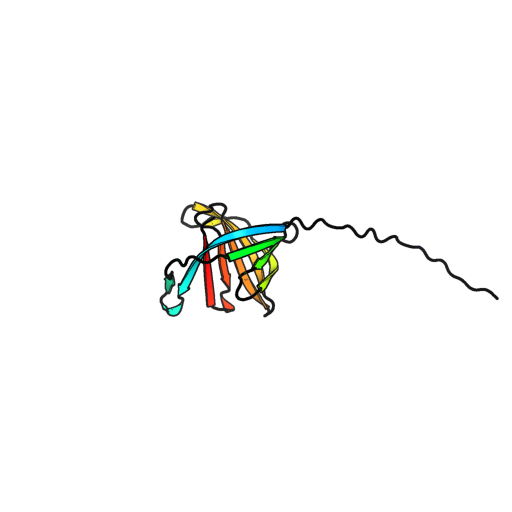 . LEU A 1 112 ? 2.857 -2.760 -1.357 1.00 92.62 112 LEU A N 1
ATOM 902 C CA . LEU A 1 112 ? 2.727 -3.491 -0.096 1.00 92.62 112 LEU A CA 1
ATOM 903 C C . LEU A 1 112 ? 1.879 -2.670 0.874 1.00 92.62 112 LEU A C 1
ATOM 905 O O . LEU A 1 112 ? 2.207 -1.531 1.200 1.00 92.62 112 LEU A O 1
ATOM 909 N N . PHE A 1 113 ? 0.799 -3.269 1.350 1.00 91.88 113 PHE A N 1
ATOM 910 C CA . PHE A 1 113 ? -0.099 -2.712 2.347 1.00 91.88 113 PHE A CA 1
ATOM 911 C C . PHE A 1 113 ? 0.059 -3.475 3.661 1.00 91.88 113 PHE A C 1
ATOM 913 O O . PHE A 1 113 ? -0.007 -4.705 3.678 1.00 91.88 113 PHE A O 1
ATOM 920 N N . LYS A 1 114 ? 0.245 -2.754 4.766 1.00 92.19 114 LYS A N 1
ATOM 921 C CA . LYS A 1 114 ? 0.306 -3.331 6.113 1.00 92.19 114 LYS A CA 1
ATOM 922 C C . LYS A 1 114 ? -0.644 -2.593 7.034 1.00 92.19 114 LYS A C 1
ATOM 924 O O . LYS A 1 114 ? -0.569 -1.380 7.131 1.00 92.19 114 LYS A O 1
ATOM 929 N N . CYS A 1 115 ? -1.486 -3.311 7.752 1.00 88.56 115 CYS A N 1
ATOM 930 C CA . CYS A 1 115 ? -2.271 -2.774 8.848 1.00 88.56 115 CYS A CA 1
ATOM 931 C C . CYS A 1 115 ? -2.127 -3.727 10.036 1.00 88.56 115 CYS A C 1
ATOM 933 O O . CYS A 1 115 ? -2.865 -4.707 10.161 1.00 88.56 115 CYS A O 1
ATOM 935 N N . GLU A 1 116 ? -1.101 -3.488 10.854 1.00 75.56 116 GLU A N 1
ATOM 936 C CA . GLU A 1 116 ? -0.636 -4.438 11.873 1.00 75.56 116 GLU A CA 1
ATOM 937 C C . GLU A 1 116 ? -1.677 -4.672 12.969 1.00 75.56 116 GLU A C 1
ATOM 939 O O . GLU A 1 116 ? -1.923 -5.816 13.339 1.00 75.56 116 GLU A O 1
ATOM 944 N N . GLU A 1 117 ? -2.376 -3.620 13.404 1.00 79.50 117 GLU A N 1
ATOM 945 C CA . GLU A 1 117 ? -3.475 -3.718 14.379 1.00 79.50 117 GLU A CA 1
ATOM 946 C C . GLU A 1 117 ? -4.647 -4.572 13.871 1.00 79.50 117 GLU A C 1
ATOM 948 O O . GLU A 1 117 ? -5.391 -5.151 14.659 1.00 79.50 117 GLU A O 1
ATOM 953 N N . ALA A 1 118 ? -4.816 -4.661 12.550 1.00 76.94 118 ALA A N 1
ATOM 954 C CA . ALA A 1 118 ? -5.807 -5.524 11.916 1.00 76.94 118 ALA A CA 1
ATOM 955 C C . ALA A 1 118 ? -5.249 -6.920 11.577 1.00 76.94 118 ALA A C 1
ATOM 957 O O . ALA A 1 118 ? -5.996 -7.767 11.091 1.00 76.94 118 ALA A O 1
ATOM 958 N N . GLY A 1 119 ? -3.949 -7.162 11.785 1.00 83.19 119 GLY A N 1
ATOM 959 C CA . GLY A 1 119 ? -3.266 -8.387 11.369 1.00 83.19 119 GLY A CA 1
ATOM 960 C C . GLY A 1 119 ? -3.223 -8.580 9.849 1.00 83.19 119 GLY A C 1
ATOM 961 O O . GLY A 1 1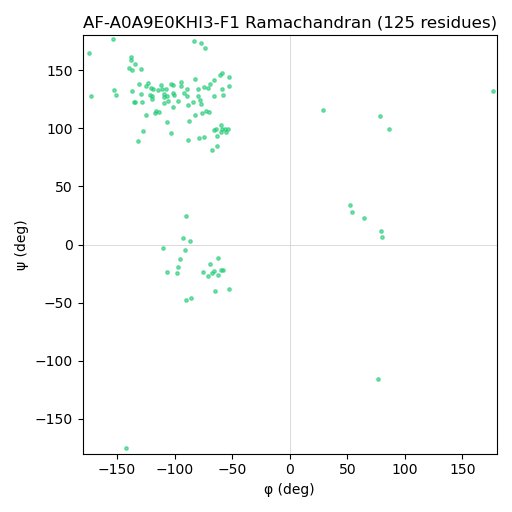19 ? -3.110 -9.713 9.386 1.00 83.19 119 GLY A O 1
ATOM 962 N N . VAL A 1 120 ? -3.346 -7.499 9.070 1.00 87.12 120 VAL A N 1
ATOM 963 C CA . VAL A 1 120 ? -3.470 -7.550 7.607 1.00 87.12 120 VAL A CA 1
ATOM 964 C C . VAL A 1 120 ? -2.166 -7.118 6.952 1.00 87.12 120 VAL A C 1
ATOM 966 O O . VAL A 1 120 ? -1.708 -5.997 7.149 1.00 87.12 120 VAL A O 1
ATOM 969 N N . ILE A 1 121 ? -1.595 -7.979 6.113 1.00 93.25 121 ILE A N 1
ATOM 970 C CA . ILE A 1 121 ? -0.452 -7.648 5.257 1.00 93.25 121 ILE A CA 1
ATOM 971 C C . ILE A 1 121 ? -0.743 -8.210 3.862 1.00 93.25 121 ILE A C 1
ATOM 973 O O . ILE A 1 121 ? -1.008 -9.403 3.714 1.00 93.25 121 ILE A O 1
ATOM 977 N N . ILE A 1 122 ? -0.741 -7.350 2.844 1.00 92.19 122 ILE A N 1
ATOM 978 C CA . ILE A 1 122 ? -1.137 -7.697 1.472 1.00 92.19 122 ILE A CA 1
ATOM 979 C C . ILE A 1 122 ? -0.155 -7.074 0.486 1.00 92.19 122 ILE A C 1
ATOM 981 O O . ILE A 1 122 ? 0.131 -5.882 0.571 1.00 92.19 122 ILE A O 1
ATOM 985 N N . GLN A 1 123 ? 0.319 -7.862 -0.473 1.00 93.12 123 GLN A N 1
ATOM 986 C CA . GLN A 1 123 ? 1.057 -7.377 -1.633 1.00 93.12 123 GLN A CA 1
ATOM 987 C C . GLN A 1 123 ? 0.123 -7.348 -2.844 1.00 93.12 123 GLN A C 1
ATOM 989 O O . GLN A 1 123 ? -0.525 -8.349 -3.144 1.00 93.12 123 GLN A O 1
ATOM 994 N N . TYR A 1 124 ? 0.089 -6.226 -3.554 1.00 91.56 124 TYR A N 1
ATOM 995 C CA . TYR A 1 124 ? -0.580 -6.063 -4.840 1.00 91.56 124 TYR A CA 1
ATOM 996 C C . TYR A 1 124 ? 0.466 -5.864 -5.933 1.00 91.56 124 TYR A C 1
ATOM 998 O O . TYR A 1 124 ? 1.426 -5.122 -5.729 1.00 91.56 124 TYR A O 1
ATOM 1006 N N . ALA A 1 125 ? 0.287 -6.513 -7.079 1.00 90.12 125 ALA A N 1
ATOM 1007 C CA . ALA A 1 125 ? 1.215 -6.447 -8.204 1.00 90.12 125 ALA A CA 1
ATOM 1008 C C . ALA A 1 125 ? 0.497 -6.716 -9.532 1.00 90.12 125 ALA A C 1
ATOM 1010 O O . ALA A 1 125 ? -0.699 -7.018 -9.560 1.00 90.12 125 ALA A O 1
ATOM 1011 N N . GLY A 1 126 ? 1.251 -6.617 -10.627 1.00 75.12 126 GLY A N 1
ATOM 1012 C CA . GLY A 1 126 ? 0.768 -6.905 -11.972 1.00 75.12 126 GLY A CA 1
ATOM 1013 C C . GLY A 1 126 ? -0.051 -5.745 -12.520 1.00 75.12 126 GLY A C 1
ATOM 1014 O O . GLY A 1 126 ? -1.147 -5.471 -12.038 1.00 75.12 126 GLY A O 1
ATOM 1015 N N . TYR A 1 127 ? 0.507 -5.066 -13.517 1.00 59.19 127 TYR A N 1
ATOM 1016 C CA . TYR A 1 127 ? -0.106 -3.954 -14.230 1.00 59.19 127 TYR A CA 1
ATOM 1017 C C . TYR A 1 127 ? 0.195 -4.088 -15.717 1.00 59.19 127 TYR A C 1
ATOM 1019 O O . TYR A 1 127 ? 1.388 -4.314 -16.031 1.00 59.19 127 TYR A O 1
#

Sequence (127 aa):
MKKKMSILIVSLMLTHVMLATVHIHYLQKSVYETGRQQWGDWQNEANAFCIDSTT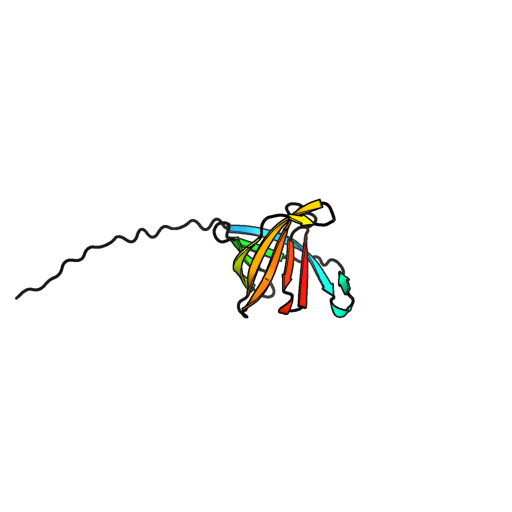LSIVNLSTKSETVYVRQGEAIGGYNERGNYYRLFEAQNEKGQKCLFFLYSDRNVGLLFKCEEAGVIIQYAGY

Solvent-accessible surface area (backbone atoms only — not comparable to full-atom values): 7286 Å² total; per-residue (Å²): 142,78,92,81,81,90,77,86,77,76,77,74,77,76,73,77,71,77,76,52,65,43,80,49,60,25,42,25,37,29,44,46,38,72,95,75,74,40,75,46,75,78,40,85,43,81,35,37,34,41,32,32,68,84,74,57,28,40,34,39,58,32,91,87,55,76,46,59,30,49,54,76,47,81,46,80,67,49,63,50,99,85,69,51,46,28,41,35,36,38,24,28,35,91,86,69,47,59,30,40,39,36,45,34,78,48,54,82,61,22,35,42,40,38,23,69,91,76,67,42,38,37,39,30,19,43,117

Foldseek 3Di:
DDDDDDDPPPPPPPPPPVQPKDKDWFQWKWWQDPVVRGIDDIDGATWIWIARPVQRWIWTPGPVDIWTWGFPDWDDWDADPVRWIWTWTWTATPVRFIKIWTATPDQQQGIWIDGVVVPTTMTTHDD

Nearest PDB structures (foldseek):
  7mny-assembly2_D  TM=3.587E-01  e=4.770E-01  Homo sapiens
  8j07-assembly1_3I  TM=3.641E-01  e=6.925E+00  Homo sapiens
  7ung-assembly1_X  TM=3.377E-01  e=7.298E+00  Homo sapiens
  2gu3-assembly1_A  TM=2.865E-01  e=9.998E+00  Bacillus subtilis subsp. subtilis str. 168

Mean predicted aligned error: 10.15 Å

Radius of gyration: 20.32 Å; Cα contacts (8 Å, |Δi|>4): 271; chains: 1; bounding box: 53×74×29 Å

Secondary structure (DSSP, 8-state):
--------------------EEEEEEEEEEEEETTTTEEPPPEEEEEEEEEETTT--EEE--TT--EEEEEEEEEEEEE-TTS-EEEEEEEEETTS-EEEEEEESSTTT-EEEEEGGGTEEEEEE--